Protein AF-A0A922T593-F1 (afdb_monom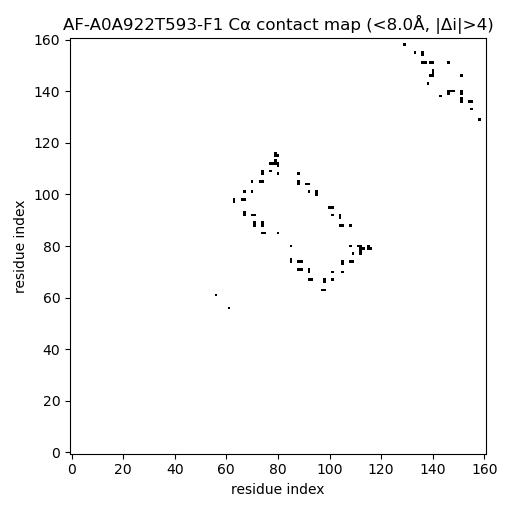er)

Secondary structure (DSSP, 8-state):
------------------------------------------GGGGGGSSS-TT----HHHHHHHHHHHHHHHHHHT-SSS-HHHHHHHHHHHHT-SSGGGHHHHHHHHHHHHHHHHHHHHHHHHHHHHHHHHHHHHHHHHHH-TT--HHHHHHHHHHT--

Sequence (161 aa):
MKKLVLASAAALVLAGAVAGTGTVRANSSRYNYTGWNQGGYSWKYLRLRNKNPYSRRTLTEDYSDQRKNEAKDSIKELSKLSDKEKKNFADRIDALTDTYAISSILSEAKNKNNDYLEFDNLLQASKLKSQAKVQEIKDRVYLDEGYSARQGINDLKSLEN

Foldseek 3Di:
DDDDDDDDDDDDDDDDDDPDDDDDDDDDDDDDDDDDDDDDDDPPPVVPPDDDPPPPPPPVNVVLVVLLVVLLVLLVPLDQDDPVRSVVLSVVSVPDPDNPCSVVSSVVSVVVSVVRVVVVVVVVVVVVVLVVVLVVLVCCCVPPPPRHPVNSVVVNVVSVD

Radius of gyration: 40.54 Å; Cα contacts (8 Å, |Δi|>4): 56; chains: 1; bounding box: 101×56×94 Å

Structure (mmCIF, N/CA/C/O backbone):
data_AF-A0A922T593-F1
#
_entry.id   AF-A0A922T593-F1
#
loop_
_atom_site.group_PDB
_atom_site.id
_atom_site.type_symbol
_atom_site.label_atom_id
_atom_site.label_alt_id
_atom_site.label_comp_id
_atom_site.label_asym_id
_atom_site.label_entity_id
_atom_site.label_seq_id
_atom_site.pdbx_PDB_ins_code
_atom_site.Cartn_x
_atom_site.Cartn_y
_atom_site.Cartn_z
_atom_site.occupancy
_atom_site.B_iso_or_equiv
_atom_site.auth_seq_id
_atom_site.auth_comp_id
_atom_site.auth_asym_id
_atom_site.auth_atom_id
_atom_site.pdbx_PDB_model_num
ATOM 1 N N . MET A 1 1 ? 53.502 44.042 -43.718 1.00 51.34 1 MET A N 1
ATOM 2 C CA . MET A 1 1 ? 54.915 43.947 -44.155 1.00 51.34 1 MET A CA 1
ATOM 3 C C . MET A 1 1 ? 55.814 43.805 -42.936 1.00 51.34 1 MET A C 1
ATOM 5 O O . MET A 1 1 ? 55.656 44.625 -42.038 1.00 51.34 1 MET A O 1
ATOM 9 N N . LYS A 1 2 ? 56.686 42.778 -42.933 1.00 49.47 2 LYS A N 1
ATOM 10 C CA . LYS A 1 2 ? 57.719 42.343 -41.948 1.00 49.47 2 LYS A CA 1
ATOM 11 C C . LYS A 1 2 ? 57.547 40.821 -41.754 1.00 49.47 2 LYS A C 1
ATOM 13 O O . LYS A 1 2 ? 56.441 40.428 -41.426 1.00 49.47 2 LYS A O 1
ATOM 18 N N . LYS A 1 3 ? 58.504 39.904 -41.923 1.00 46.50 3 LYS A N 1
ATOM 19 C CA . LYS A 1 3 ? 59.947 39.854 -42.252 1.00 46.50 3 LYS A CA 1
ATOM 20 C C . LYS A 1 3 ? 60.198 38.396 -42.739 1.00 46.50 3 LYS A C 1
ATOM 22 O O . LYS A 1 3 ? 59.487 37.511 -42.281 1.00 46.50 3 LYS A O 1
ATOM 27 N N . LEU A 1 4 ? 60.956 38.164 -43.823 1.00 50.28 4 LEU A N 1
ATOM 28 C CA . LEU A 1 4 ? 62.334 37.606 -43.834 1.00 50.28 4 LEU A CA 1
ATOM 29 C C . LEU A 1 4 ? 62.474 36.349 -42.941 1.00 50.28 4 LEU A C 1
ATOM 31 O O . LEU A 1 4 ? 62.147 36.421 -41.765 1.00 50.28 4 LEU A O 1
ATOM 35 N N . VAL A 1 5 ? 62.934 35.180 -43.400 1.00 51.97 5 VAL A N 1
ATOM 36 C CA . VAL A 1 5 ? 64.334 34.812 -43.729 1.00 51.97 5 VAL A CA 1
ATOM 37 C C . VAL A 1 5 ? 64.274 33.319 -44.149 1.00 51.97 5 VAL A C 1
ATOM 39 O O . VAL A 1 5 ? 63.704 32.521 -43.415 1.00 51.97 5 VAL A O 1
ATOM 42 N N . LEU A 1 6 ? 64.545 32.915 -45.394 1.00 47.62 6 LEU A N 1
ATOM 43 C CA . LEU A 1 6 ? 65.822 32.432 -45.957 1.00 47.62 6 LEU A CA 1
ATOM 44 C C . LEU A 1 6 ? 66.674 31.498 -45.062 1.00 47.62 6 LEU A C 1
ATOM 46 O O . LEU A 1 6 ? 67.498 31.977 -44.295 1.00 47.62 6 LEU A O 1
ATOM 50 N N . ALA A 1 7 ? 66.599 30.180 -45.265 1.00 46.53 7 ALA A N 1
ATOM 51 C CA . ALA A 1 7 ? 67.742 29.289 -45.034 1.00 46.53 7 ALA A CA 1
ATOM 52 C C . ALA A 1 7 ? 67.636 28.040 -45.921 1.00 46.53 7 ALA A C 1
ATOM 54 O O . ALA A 1 7 ? 66.791 27.172 -45.726 1.00 46.53 7 ALA A O 1
ATOM 55 N N . SER A 1 8 ? 68.495 28.022 -46.936 1.00 42.50 8 SER A N 1
ATOM 56 C CA . SER A 1 8 ? 68.881 26.851 -47.717 1.00 42.50 8 SER A CA 1
ATOM 57 C C . SER A 1 8 ? 69.803 25.937 -46.888 1.00 42.50 8 SER A C 1
ATOM 59 O O . SER A 1 8 ? 70.339 26.383 -45.875 1.00 42.50 8 SER A O 1
ATOM 61 N N . ALA A 1 9 ? 70.046 24.727 -47.410 1.00 38.53 9 ALA A N 1
ATOM 62 C CA . ALA A 1 9 ? 70.917 23.633 -46.943 1.00 38.53 9 ALA A CA 1
ATOM 63 C C . ALA A 1 9 ? 70.163 22.514 -46.191 1.00 38.53 9 ALA A C 1
ATOM 65 O O . ALA A 1 9 ? 69.391 22.781 -45.285 1.00 38.53 9 ALA A O 1
ATOM 66 N N . ALA A 1 10 ? 70.316 21.225 -46.492 1.00 37.97 10 ALA A N 1
ATOM 67 C CA . ALA A 1 10 ? 71.308 20.536 -47.304 1.00 37.97 10 ALA A CA 1
ATOM 68 C C . ALA A 1 10 ? 70.705 19.251 -47.892 1.00 37.97 10 ALA A C 1
ATOM 70 O O . ALA A 1 10 ? 69.852 18.604 -47.285 1.00 37.97 10 ALA A O 1
ATOM 71 N N . ALA A 1 11 ? 71.190 18.879 -49.074 1.00 47.28 11 ALA A N 1
ATOM 72 C CA . ALA A 1 11 ? 71.005 17.554 -49.632 1.00 47.28 11 ALA A CA 1
ATOM 73 C C . ALA A 1 11 ? 71.711 16.507 -48.758 1.00 47.28 11 ALA A C 1
ATOM 75 O O . ALA A 1 11 ? 72.863 16.697 -48.371 1.00 47.28 11 ALA A O 1
ATOM 76 N N . LEU A 1 12 ? 71.056 15.370 -48.536 1.00 40.81 12 LEU A N 1
ATOM 77 C CA . LEU A 1 12 ? 71.747 14.110 -48.294 1.00 40.81 12 LEU A CA 1
ATOM 78 C C . LEU A 1 12 ? 70.951 12.987 -48.955 1.00 40.81 12 LEU A C 1
ATOM 80 O O . LEU A 1 12 ? 69.961 12.475 -48.441 1.00 40.81 12 LEU A O 1
ATOM 84 N N . VAL A 1 13 ? 71.394 12.671 -50.168 1.00 47.25 13 VAL A N 1
ATOM 85 C CA . VAL A 1 13 ? 71.121 11.413 -50.851 1.00 47.25 13 VAL A CA 1
ATOM 86 C C . VAL A 1 13 ? 71.830 10.315 -50.071 1.00 47.25 13 VAL A C 1
ATOM 88 O O . VAL A 1 13 ? 73.046 10.375 -49.911 1.00 47.25 13 VAL A O 1
ATOM 91 N N . LEU A 1 14 ? 71.105 9.275 -49.670 1.00 37.75 14 LEU A N 1
ATOM 92 C CA . LEU A 1 14 ? 71.691 7.943 -49.591 1.00 37.75 14 LEU A CA 1
ATOM 93 C C . LEU A 1 14 ? 70.679 6.914 -50.082 1.00 37.75 14 LEU A C 1
ATOM 95 O O . LEU A 1 14 ? 69.700 6.578 -49.420 1.00 37.75 14 LEU A O 1
ATOM 99 N N . ALA A 1 15 ? 70.948 6.452 -51.301 1.00 44.66 15 ALA A N 1
ATOM 100 C CA . ALA A 1 15 ? 70.443 5.204 -51.825 1.00 44.66 15 ALA A CA 1
ATOM 101 C C . ALA A 1 15 ? 70.851 4.055 -50.894 1.00 44.66 15 ALA A C 1
ATOM 103 O O . ALA A 1 15 ? 71.975 3.998 -50.400 1.00 44.66 15 ALA A O 1
ATOM 104 N N . GLY A 1 16 ? 69.928 3.126 -50.697 1.00 33.84 16 GLY A N 1
ATOM 105 C CA . GLY A 1 16 ? 70.143 1.920 -49.919 1.00 33.84 16 GLY A CA 1
ATOM 106 C C . GLY A 1 16 ? 68.922 1.030 -50.034 1.00 33.84 16 GLY A C 1
ATOM 107 O O . GLY A 1 16 ? 68.163 0.879 -49.083 1.00 33.84 16 GLY A O 1
ATOM 108 N N . ALA A 1 17 ? 68.698 0.484 -51.229 1.00 39.75 17 ALA A N 1
ATOM 109 C CA . ALA A 1 17 ? 67.800 -0.645 -51.390 1.00 39.75 17 ALA A CA 1
ATOM 110 C C . ALA A 1 17 ? 68.362 -1.818 -50.575 1.00 39.75 17 ALA A C 1
ATOM 112 O O . ALA A 1 17 ? 69.391 -2.388 -50.928 1.00 39.75 17 ALA A O 1
ATOM 113 N N . VAL A 1 18 ? 67.683 -2.186 -49.491 1.00 40.62 18 VAL A N 1
ATOM 114 C CA . VAL A 1 18 ? 67.777 -3.532 -48.926 1.00 40.62 18 VAL A CA 1
ATOM 115 C C . VAL A 1 18 ? 66.523 -4.268 -49.366 1.00 40.62 18 VAL A C 1
ATOM 117 O O . VAL A 1 18 ? 65.435 -4.083 -48.825 1.00 40.62 18 VAL A O 1
ATOM 120 N N . ALA A 1 19 ? 66.685 -5.091 -50.401 1.00 45.38 19 ALA A N 1
ATOM 121 C CA . ALA A 1 19 ? 65.768 -6.179 -50.684 1.00 45.38 19 ALA A CA 1
ATOM 122 C C . ALA A 1 19 ? 65.939 -7.215 -49.566 1.00 45.38 19 ALA A C 1
ATOM 124 O O . ALA A 1 19 ? 66.877 -8.006 -49.568 1.00 45.38 19 ALA A O 1
ATOM 125 N N . GLY A 1 20 ? 65.056 -7.152 -48.573 1.00 35.59 20 GLY A N 1
ATOM 126 C CA . GLY A 1 20 ? 64.920 -8.157 -47.530 1.00 35.59 20 GLY A CA 1
ATOM 127 C C . GLY A 1 20 ? 63.581 -8.857 -47.698 1.00 35.59 20 GLY A C 1
ATOM 128 O O . GLY A 1 20 ? 62.548 -8.345 -47.276 1.00 35.59 20 GLY A O 1
ATOM 129 N N . THR A 1 21 ? 63.590 -10.020 -48.341 1.00 48.22 21 THR A N 1
ATOM 130 C CA . THR A 1 21 ? 62.469 -10.960 -48.330 1.00 48.22 21 THR A CA 1
ATOM 131 C C . THR A 1 21 ? 62.192 -11.382 -46.889 1.00 48.22 21 THR A C 1
ATOM 133 O O . THR A 1 21 ? 63.033 -12.016 -46.255 1.00 48.22 21 THR A O 1
ATOM 136 N N . GLY A 1 22 ? 61.019 -11.038 -46.367 1.00 33.25 22 GLY A N 1
ATOM 137 C CA . GLY A 1 22 ? 60.615 -11.439 -45.026 1.00 33.25 22 GLY A CA 1
ATOM 138 C C . GLY A 1 22 ? 59.174 -11.052 -44.742 1.00 33.25 22 GLY A C 1
ATOM 139 O O . GLY A 1 22 ? 58.885 -9.947 -44.299 1.00 33.25 22 GLY A O 1
ATOM 140 N N . THR A 1 23 ? 58.244 -11.965 -44.995 1.00 47.09 23 THR A N 1
ATOM 141 C CA . THR A 1 23 ? 56.872 -11.861 -44.496 1.00 47.09 23 THR A CA 1
ATOM 142 C C . THR A 1 23 ? 56.875 -11.984 -42.975 1.00 47.09 23 THR A C 1
ATOM 144 O O . THR A 1 23 ? 57.035 -13.095 -42.476 1.00 47.09 23 THR A O 1
ATOM 147 N N . VAL A 1 24 ? 56.647 -10.901 -42.222 1.00 41.97 24 VAL A N 1
ATOM 148 C CA . VAL A 1 24 ? 56.249 -11.005 -40.806 1.00 41.97 24 VAL A CA 1
ATOM 149 C C . VAL A 1 24 ? 55.280 -9.885 -40.407 1.00 41.97 24 VAL A C 1
ATOM 151 O O . VAL A 1 24 ? 55.656 -8.732 -40.241 1.00 41.97 24 VAL A O 1
ATOM 154 N N . ARG A 1 25 ? 54.015 -10.300 -40.246 1.00 37.78 25 ARG A N 1
ATOM 155 C CA . ARG A 1 25 ? 53.152 -10.139 -39.056 1.00 37.78 25 ARG A CA 1
ATOM 156 C C . ARG A 1 25 ? 53.168 -8.763 -38.365 1.00 37.78 25 ARG A C 1
ATOM 158 O O . ARG A 1 25 ? 54.145 -8.382 -37.731 1.00 37.78 25 ARG A O 1
ATOM 165 N N . ALA A 1 26 ? 52.022 -8.077 -38.410 1.00 34.19 26 ALA A N 1
ATOM 166 C CA . ALA A 1 26 ? 51.788 -6.808 -37.725 1.00 34.19 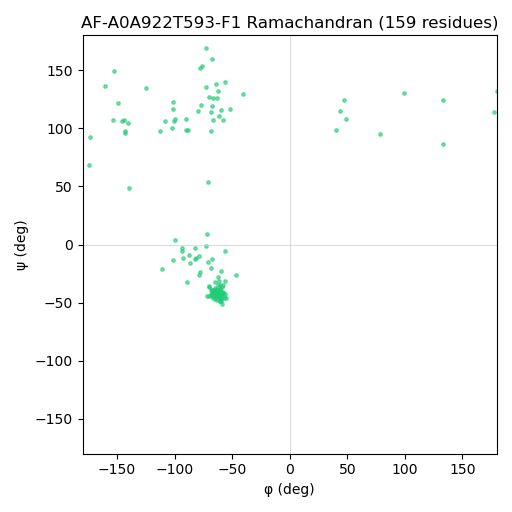26 ALA A CA 1
ATOM 167 C C . ALA A 1 26 ? 52.150 -6.888 -36.229 1.00 34.19 26 ALA A C 1
ATOM 169 O O . ALA A 1 26 ? 51.568 -7.658 -35.462 1.00 34.19 26 ALA A O 1
ATOM 170 N N . ASN A 1 27 ? 53.144 -6.083 -35.860 1.00 32.31 27 ASN A N 1
ATOM 171 C CA . ASN A 1 27 ? 53.702 -5.948 -34.527 1.00 32.31 27 ASN A CA 1
ATOM 172 C C . ASN A 1 27 ? 52.797 -5.051 -33.671 1.00 32.31 27 ASN A C 1
ATOM 174 O O . ASN A 1 27 ? 52.638 -3.858 -33.928 1.00 32.31 27 ASN A O 1
ATOM 178 N N . SER A 1 28 ? 52.220 -5.646 -32.635 1.00 46.06 28 SER A N 1
ATOM 179 C CA . SER A 1 28 ? 51.682 -4.948 -31.479 1.00 46.06 28 SER A CA 1
ATOM 180 C C . SER A 1 28 ? 52.818 -4.305 -30.689 1.00 46.06 28 SER A C 1
ATOM 182 O O . SER A 1 28 ? 53.622 -5.045 -30.124 1.00 46.06 28 SER A O 1
ATOM 184 N N . SER A 1 29 ? 52.839 -2.977 -30.532 1.00 34.12 29 SER A N 1
ATOM 185 C CA . SER A 1 29 ? 53.284 -2.366 -29.270 1.00 34.12 29 SER A CA 1
ATOM 186 C C . SER A 1 29 ? 53.260 -0.838 -29.237 1.00 34.12 29 SER A C 1
ATOM 188 O O . SER A 1 29 ? 53.904 -0.174 -30.038 1.00 34.12 29 SER A O 1
ATOM 190 N N . ARG A 1 30 ? 52.681 -0.362 -28.128 1.00 36.25 30 ARG A N 1
ATOM 191 C CA . ARG A 1 30 ? 53.195 0.711 -27.262 1.00 36.25 30 ARG A CA 1
ATOM 192 C C . ARG A 1 30 ? 53.001 2.150 -27.734 1.00 36.25 30 ARG A C 1
ATOM 194 O O . ARG A 1 30 ? 53.895 2.764 -28.297 1.00 36.25 30 ARG A O 1
ATOM 201 N N . TYR A 1 31 ? 51.914 2.741 -27.244 1.00 28.12 31 TYR A N 1
ATOM 202 C CA . TYR A 1 31 ? 52.032 4.059 -26.627 1.00 28.12 31 TYR A CA 1
ATOM 203 C C . TYR A 1 31 ? 52.034 3.897 -25.104 1.00 28.12 31 TYR A C 1
ATOM 205 O O . TYR A 1 31 ? 51.095 3.369 -24.509 1.00 28.12 31 TYR A O 1
ATOM 213 N N . ASN A 1 32 ? 53.162 4.288 -24.511 1.00 30.56 32 ASN A N 1
ATOM 214 C CA . ASN A 1 32 ? 53.413 4.345 -23.079 1.00 30.56 32 ASN A CA 1
ATOM 215 C C . ASN A 1 32 ? 52.470 5.356 -22.414 1.00 30.56 32 ASN A C 1
ATOM 217 O O . ASN A 1 32 ? 52.463 6.527 -22.785 1.00 30.56 32 ASN A O 1
ATOM 221 N N . TYR A 1 33 ? 51.742 4.919 -21.386 1.00 31.52 33 TYR A N 1
ATOM 222 C CA . TYR A 1 33 ? 51.129 5.815 -20.410 1.00 31.52 33 TYR A CA 1
ATOM 223 C C . TYR A 1 33 ? 52.137 6.076 -19.287 1.00 31.52 33 TYR A C 1
ATOM 225 O O . TYR A 1 33 ? 52.289 5.274 -18.369 1.00 31.52 33 TYR A O 1
ATOM 233 N N . THR A 1 34 ? 52.833 7.205 -19.365 1.00 35.22 34 THR A N 1
ATOM 234 C CA . THR A 1 34 ? 53.509 7.828 -18.221 1.00 35.22 34 THR A CA 1
ATOM 235 C C . THR A 1 34 ? 52.655 8.988 -17.730 1.00 35.22 34 THR A C 1
ATOM 237 O O . THR A 1 34 ? 52.382 9.905 -18.499 1.00 35.22 34 THR A O 1
ATOM 240 N N . GLY A 1 35 ? 52.269 8.961 -16.453 1.00 30.31 35 GLY A N 1
ATOM 241 C CA . GLY A 1 35 ? 51.680 10.113 -15.766 1.00 30.31 35 GLY A CA 1
ATOM 242 C C . GLY A 1 35 ? 50.432 9.768 -14.967 1.00 30.31 35 GLY A C 1
ATOM 243 O O . GLY A 1 35 ? 49.313 9.899 -15.447 1.00 30.31 35 GLY A O 1
ATOM 244 N N . TRP A 1 36 ? 50.642 9.338 -13.729 1.00 26.95 36 TRP A N 1
ATOM 245 C CA . TRP A 1 36 ? 49.616 9.251 -12.699 1.00 26.95 36 TRP A CA 1
ATOM 246 C C . TRP A 1 36 ? 49.050 10.643 -12.387 1.00 26.95 36 TRP A C 1
ATOM 248 O O . TRP A 1 36 ? 49.822 11.548 -12.084 1.00 26.95 36 TRP A O 1
ATOM 258 N N . ASN A 1 37 ? 47.725 10.793 -12.337 1.00 32.00 37 ASN A N 1
ATOM 259 C CA . ASN A 1 37 ? 47.110 11.610 -11.292 1.00 32.00 37 ASN A CA 1
ATOM 260 C C . ASN A 1 37 ? 45.720 11.067 -10.951 1.00 32.00 37 ASN A C 1
ATOM 262 O O . ASN A 1 37 ? 44.860 10.890 -11.813 1.00 32.00 37 ASN A O 1
ATOM 266 N N . GLN A 1 38 ? 45.569 10.721 -9.680 1.00 47.16 38 GLN A N 1
ATOM 267 C CA . GLN A 1 38 ? 44.414 10.072 -9.096 1.00 47.16 38 GLN A CA 1
ATOM 268 C C . GLN A 1 38 ? 43.300 11.103 -8.895 1.00 47.16 38 GLN A C 1
ATOM 270 O O . GLN A 1 38 ? 43.460 12.067 -8.155 1.00 47.16 38 GLN A O 1
ATOM 275 N N . GLY A 1 39 ? 42.153 10.874 -9.523 1.00 32.81 39 GLY A N 1
ATOM 276 C CA . GLY A 1 39 ? 40.912 11.597 -9.263 1.00 32.81 39 GLY A CA 1
ATOM 277 C C . GLY A 1 39 ? 39.776 10.599 -9.400 1.00 32.81 39 GLY A C 1
ATOM 278 O O . GLY A 1 39 ? 39.535 10.098 -10.493 1.00 32.81 39 GLY A O 1
ATOM 279 N N . GLY A 1 40 ? 39.179 10.205 -8.276 1.00 47.06 40 GLY A N 1
ATOM 280 C CA . GLY A 1 40 ? 38.337 9.018 -8.165 1.00 47.06 40 GLY A CA 1
ATOM 281 C C . GLY A 1 40 ? 37.140 9.007 -9.113 1.00 47.06 40 GLY A C 1
ATOM 282 O O . GLY A 1 40 ? 36.128 9.652 -8.861 1.00 47.06 40 GLY A O 1
ATOM 283 N N . TYR A 1 41 ? 37.212 8.170 -10.145 1.00 43.91 41 TYR A N 1
ATOM 284 C CA . TYR A 1 41 ? 36.035 7.724 -10.877 1.00 43.91 41 TYR A CA 1
ATOM 285 C C . TYR A 1 41 ? 35.666 6.331 -10.383 1.00 43.91 41 TYR A C 1
ATOM 287 O O . TYR A 1 41 ? 36.350 5.341 -10.633 1.00 43.91 41 TYR A O 1
ATOM 295 N N . SER A 1 42 ? 34.583 6.306 -9.609 1.00 44.47 42 SER A N 1
ATOM 296 C CA . SER A 1 42 ? 33.930 5.123 -9.063 1.00 44.47 42 SER A CA 1
ATOM 297 C C . SER A 1 42 ? 33.875 3.975 -10.078 1.00 44.47 42 SER A C 1
A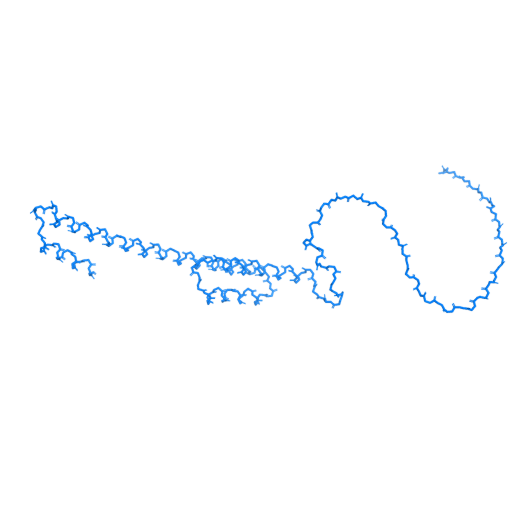TOM 299 O O . SER A 1 42 ? 33.381 4.127 -11.197 1.00 44.47 42 SER A O 1
ATOM 301 N N . TRP A 1 43 ? 34.313 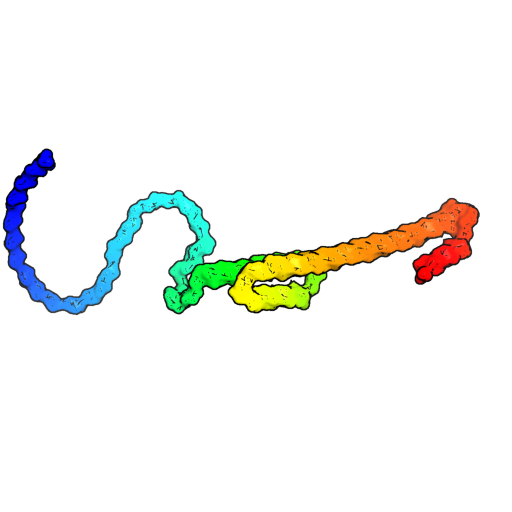2.791 -9.643 1.00 40.34 43 TRP A N 1
ATOM 302 C CA . TRP A 1 43 ? 34.318 1.527 -10.392 1.00 40.34 43 TRP A CA 1
ATOM 303 C C . TRP A 1 43 ? 32.933 1.103 -10.923 1.00 40.34 43 TRP A C 1
ATOM 305 O O . TRP A 1 43 ? 32.827 0.133 -11.677 1.00 40.34 43 TRP A O 1
ATOM 315 N N . LYS A 1 44 ? 31.863 1.831 -10.576 1.00 44.19 44 LYS A N 1
ATOM 316 C CA . LYS A 1 44 ? 30.496 1.606 -11.060 1.00 44.19 44 LYS A CA 1
ATOM 317 C C . LYS A 1 44 ? 30.365 1.786 -12.581 1.00 44.19 44 LYS A C 1
ATOM 319 O O . LYS A 1 44 ? 29.563 1.085 -13.188 1.00 44.19 44 LYS A O 1
ATOM 324 N N . TYR A 1 45 ? 31.201 2.621 -13.206 1.00 47.19 45 TYR A N 1
ATOM 325 C CA . TYR A 1 45 ? 31.165 2.874 -14.657 1.00 47.19 45 TYR A CA 1
ATOM 326 C C . TYR A 1 45 ? 32.101 1.975 -15.481 1.00 47.19 45 TYR A C 1
ATOM 328 O O . TYR A 1 45 ? 31.986 1.907 -16.703 1.00 47.19 45 TYR A O 1
ATOM 336 N N . LEU A 1 46 ? 33.017 1.241 -14.839 1.00 44.75 46 LEU A N 1
ATOM 337 C CA . LEU A 1 46 ? 34.023 0.447 -15.557 1.00 44.75 46 LEU A CA 1
ATOM 338 C C . LEU A 1 46 ? 33.502 -0.922 -16.029 1.00 44.75 46 LEU A C 1
ATOM 340 O O . LEU A 1 46 ? 34.117 -1.567 -16.878 1.00 44.75 46 LEU A O 1
ATOM 344 N N . ARG A 1 47 ? 32.330 -1.348 -15.541 1.00 51.06 47 ARG A N 1
ATOM 345 C CA . ARG A 1 47 ? 31.663 -2.589 -15.974 1.00 51.06 47 ARG A CA 1
ATOM 346 C C . ARG A 1 47 ? 31.052 -2.514 -17.382 1.00 51.06 47 ARG A C 1
ATOM 348 O O . ARG A 1 47 ? 30.531 -3.516 -17.859 1.00 51.06 47 ARG A O 1
ATOM 355 N N . LEU A 1 48 ? 31.159 -1.364 -18.051 1.00 48.56 48 LEU A N 1
ATOM 356 C CA . LEU A 1 48 ? 30.660 -1.132 -19.409 1.00 48.56 48 LEU A CA 1
ATOM 357 C C . LEU A 1 48 ? 31.713 -1.361 -20.508 1.00 48.56 48 LEU A C 1
ATOM 359 O O . LEU A 1 48 ? 31.379 -1.308 -21.685 1.00 48.56 48 LEU A O 1
ATOM 363 N N . ARG A 1 49 ? 32.985 -1.631 -20.173 1.00 46.19 49 ARG A N 1
ATOM 364 C CA . ARG A 1 49 ? 34.057 -1.624 -21.189 1.00 46.19 49 ARG A CA 1
ATOM 365 C C . ARG A 1 49 ? 34.382 -2.977 -21.833 1.00 46.19 49 ARG A C 1
ATOM 367 O O . ARG A 1 49 ? 35.230 -3.013 -22.715 1.00 46.19 49 ARG A O 1
ATOM 374 N N . ASN A 1 50 ? 33.758 -4.089 -21.437 1.00 47.50 50 ASN A N 1
ATOM 375 C CA . ASN A 1 50 ? 34.184 -5.392 -21.971 1.00 47.50 50 ASN A CA 1
ATOM 376 C C . ASN A 1 50 ? 33.063 -6.378 -22.315 1.00 47.50 50 ASN A C 1
ATOM 378 O O . ASN A 1 50 ? 33.136 -7.542 -21.926 1.00 47.50 50 ASN A O 1
ATOM 382 N N . LYS A 1 51 ? 32.038 -5.935 -23.057 1.00 47.66 51 LYS A N 1
ATOM 383 C CA . LYS A 1 51 ? 31.149 -6.841 -23.806 1.00 47.66 51 LYS A CA 1
ATOM 384 C C . LYS A 1 51 ? 30.741 -6.223 -25.153 1.00 47.66 51 LYS A C 1
ATOM 386 O O . LYS A 1 51 ? 29.823 -5.426 -25.212 1.00 47.66 51 LYS A O 1
ATOM 391 N N . ASN A 1 52 ? 31.456 -6.633 -26.202 1.00 48.28 52 ASN A N 1
ATOM 392 C CA . ASN A 1 52 ? 31.082 -6.671 -27.625 1.00 48.28 52 ASN A CA 1
ATOM 393 C C . ASN A 1 52 ? 30.454 -5.399 -28.277 1.00 48.28 52 ASN A C 1
ATOM 395 O O . ASN A 1 52 ? 29.267 -5.137 -28.086 1.00 48.28 52 ASN A O 1
ATOM 399 N N . PRO A 1 53 ? 31.178 -4.665 -29.150 1.00 49.75 53 PRO A N 1
ATOM 400 C CA . PRO A 1 53 ? 30.706 -3.423 -29.789 1.00 49.75 53 PRO A CA 1
ATOM 401 C C . PRO A 1 53 ? 29.616 -3.593 -30.874 1.00 49.75 53 PRO A C 1
ATOM 403 O O . PRO A 1 53 ? 29.283 -2.624 -31.548 1.00 49.75 53 PRO A O 1
ATOM 406 N N . TYR A 1 54 ? 29.039 -4.789 -31.046 1.00 43.38 54 TYR A N 1
ATOM 407 C CA . TYR A 1 54 ? 27.950 -5.050 -32.002 1.00 43.38 54 TYR A CA 1
ATOM 408 C C . TYR A 1 54 ? 26.538 -5.090 -31.381 1.00 43.38 54 TYR A C 1
ATOM 410 O O . TYR A 1 54 ? 25.569 -5.325 -32.100 1.00 43.38 54 TYR A O 1
ATOM 418 N N . SER A 1 55 ? 26.374 -4.824 -30.080 1.00 47.19 55 SER A N 1
ATOM 419 C CA . SER A 1 55 ? 25.039 -4.680 -29.472 1.00 47.19 55 SER A CA 1
ATOM 420 C C . SER A 1 55 ? 24.568 -3.227 -29.526 1.00 47.19 55 SER A C 1
ATOM 422 O O . SER A 1 55 ? 24.934 -2.404 -28.694 1.00 47.19 55 SER A O 1
ATOM 424 N N . ARG A 1 56 ? 23.732 -2.922 -30.518 1.00 48.81 56 ARG A N 1
ATOM 425 C CA . ARG A 1 56 ? 23.090 -1.626 -30.778 1.00 48.81 56 ARG A CA 1
ATOM 426 C C . ARG A 1 56 ? 21.991 -1.288 -29.748 1.00 48.81 56 ARG A C 1
ATOM 428 O O . ARG A 1 56 ? 20.872 -1.016 -30.154 1.00 48.81 56 ARG A O 1
ATOM 435 N N . ARG A 1 57 ? 22.282 -1.314 -28.442 1.00 49.31 57 ARG A N 1
ATOM 436 C CA . ARG A 1 57 ? 21.471 -0.585 -27.450 1.00 49.31 57 ARG A CA 1
ATOM 437 C C . ARG A 1 57 ? 22.069 0.804 -27.321 1.00 49.31 57 ARG A C 1
ATOM 439 O O . ARG A 1 57 ? 23.207 0.955 -26.882 1.00 49.31 57 ARG A O 1
ATOM 446 N N . THR A 1 58 ? 21.378 1.811 -27.834 1.00 54.44 58 THR A N 1
ATOM 447 C CA . THR A 1 58 ? 21.837 3.199 -27.731 1.00 54.44 58 THR A CA 1
ATOM 448 C C . THR A 1 58 ? 21.568 3.712 -26.316 1.00 54.44 58 THR A C 1
ATOM 450 O O . THR A 1 58 ? 20.639 3.247 -25.666 1.00 54.44 58 THR A O 1
ATOM 453 N N . LEU A 1 59 ? 22.339 4.697 -25.839 1.00 59.97 59 LEU A N 1
ATOM 454 C CA . LEU A 1 59 ? 22.211 5.311 -24.498 1.00 59.97 59 LEU A CA 1
ATOM 455 C C . LEU A 1 59 ? 20.762 5.678 -24.100 1.00 59.97 59 LEU A C 1
ATOM 457 O O . LEU A 1 59 ? 20.427 5.734 -22.921 1.00 59.97 59 LEU A O 1
ATOM 461 N N . THR A 1 60 ? 19.903 5.922 -25.088 1.00 59.41 60 THR A N 1
ATOM 462 C CA . THR A 1 60 ? 18.468 6.192 -24.949 1.00 59.41 60 THR A CA 1
ATOM 463 C C . THR A 1 60 ? 17.655 5.001 -24.429 1.00 59.41 60 THR A C 1
ATOM 465 O O . THR A 1 60 ? 16.751 5.196 -23.621 1.00 59.41 60 THR A O 1
ATOM 468 N N . GLU A 1 61 ? 17.964 3.778 -24.870 1.00 65.62 61 GLU A N 1
ATOM 469 C CA . GLU A 1 61 ? 17.302 2.554 -24.396 1.00 65.62 61 GLU A CA 1
ATOM 470 C C . GLU A 1 61 ? 17.735 2.236 -22.964 1.00 65.62 61 GLU A C 1
ATOM 472 O O . GLU A 1 61 ? 16.884 2.011 -22.109 1.00 65.62 61 GLU A O 1
ATOM 477 N N . ASP A 1 62 ? 19.036 2.352 -22.673 1.00 72.56 62 ASP A N 1
ATOM 478 C CA . ASP A 1 62 ? 19.573 2.153 -21.321 1.00 72.56 62 ASP A CA 1
ATOM 479 C C . ASP A 1 62 ? 18.957 3.141 -20.312 1.00 72.56 62 ASP A C 1
ATOM 481 O O . ASP A 1 62 ? 18.595 2.757 -19.199 1.00 72.56 62 ASP A O 1
ATOM 485 N N . TYR A 1 63 ? 18.778 4.409 -20.705 1.00 73.81 63 TYR A N 1
ATOM 486 C CA . TYR A 1 63 ? 18.100 5.408 -19.873 1.00 73.81 63 TYR A CA 1
ATOM 487 C C . TYR A 1 63 ? 16.615 5.074 -19.655 1.00 73.81 63 TYR A C 1
ATOM 489 O O . TYR A 1 63 ? 16.100 5.223 -18.545 1.00 73.81 63 TYR A O 1
ATOM 497 N N . SER A 1 64 ? 15.921 4.594 -20.692 1.00 79.94 64 SER A N 1
ATOM 498 C CA . SER A 1 64 ? 14.513 4.189 -20.603 1.00 79.94 64 SER A CA 1
ATOM 499 C C . SER A 1 64 ? 14.320 3.006 -19.649 1.00 79.94 64 SER A C 1
ATOM 501 O O . SER A 1 64 ? 13.486 3.060 -18.740 1.00 79.94 64 SER A O 1
ATOM 503 N N . ASP A 1 65 ? 15.154 1.975 -19.790 1.00 83.88 65 ASP A N 1
ATOM 504 C CA . ASP A 1 65 ? 15.133 0.783 -18.944 1.00 83.88 65 ASP A CA 1
ATOM 505 C C . ASP A 1 65 ? 15.480 1.113 -17.491 1.00 83.88 65 ASP A C 1
ATOM 507 O O . ASP A 1 65 ? 14.846 0.599 -16.565 1.00 83.88 65 ASP A O 1
ATOM 511 N N . GLN A 1 66 ? 16.442 2.014 -17.269 1.00 86.25 66 GLN A N 1
ATOM 512 C CA . GLN A 1 66 ? 16.771 2.488 -15.929 1.00 86.25 66 GLN A CA 1
ATOM 513 C C . GLN A 1 66 ? 15.552 3.133 -15.256 1.00 86.25 66 GLN A C 1
ATOM 515 O O . GLN A 1 66 ? 15.184 2.730 -14.152 1.00 86.25 66 GLN A O 1
ATOM 520 N N . ARG A 1 67 ? 14.878 4.076 -15.929 1.00 87.75 67 ARG A N 1
ATOM 521 C CA . ARG A 1 67 ? 13.694 4.752 -15.370 1.00 87.75 67 ARG A CA 1
ATOM 522 C C . ARG A 1 67 ? 12.554 3.782 -15.059 1.00 87.75 67 ARG A C 1
ATOM 524 O O . ARG A 1 67 ? 11.874 3.935 -14.044 1.00 87.75 67 ARG A O 1
ATOM 531 N N . LYS A 1 68 ? 12.340 2.777 -15.913 1.00 89.31 68 LYS A N 1
ATOM 532 C CA . LYS A 1 68 ? 11.345 1.722 -15.670 1.00 89.31 68 LYS A CA 1
ATOM 533 C C . LYS A 1 68 ? 11.695 0.889 -14.441 1.00 89.31 68 LYS A C 1
ATOM 535 O O . LYS A 1 68 ? 10.820 0.610 -13.624 1.00 89.31 68 LYS A O 1
ATOM 540 N N . ASN A 1 69 ? 12.959 0.504 -14.290 1.00 91.25 69 ASN A N 1
ATOM 541 C CA . ASN A 1 69 ? 13.406 -0.288 -13.147 1.00 91.25 69 ASN A CA 1
ATOM 542 C C . ASN A 1 69 ? 13.273 0.486 -11.828 1.00 91.25 69 ASN A C 1
ATOM 544 O O . ASN A 1 69 ? 12.708 -0.053 -10.881 1.00 91.25 69 ASN A O 1
ATOM 548 N N . GLU A 1 70 ? 13.664 1.761 -11.797 1.00 90.94 70 GLU A N 1
ATOM 549 C CA . GLU A 1 70 ? 13.497 2.633 -10.622 1.00 90.94 70 GLU A CA 1
ATOM 550 C C . GLU A 1 70 ? 12.023 2.764 -10.195 1.00 90.94 70 GLU A C 1
ATOM 552 O O . GLU A 1 70 ? 11.689 2.688 -9.008 1.00 90.94 70 GLU A O 1
ATOM 557 N N . ALA A 1 71 ? 11.112 2.910 -11.160 1.00 92.06 71 ALA A N 1
ATOM 558 C CA . ALA A 1 71 ? 9.682 2.983 -10.877 1.00 92.06 71 ALA A CA 1
ATOM 559 C C . ALA A 1 71 ? 9.117 1.654 -10.351 1.00 92.06 71 ALA A C 1
ATOM 561 O O . ALA A 1 71 ? 8.315 1.650 -9.415 1.00 92.06 71 ALA A O 1
ATOM 562 N N . LYS A 1 72 ? 9.558 0.519 -10.907 1.00 93.75 72 LYS A N 1
ATOM 563 C CA . LYS A 1 72 ? 9.175 -0.812 -10.413 1.00 93.75 72 LYS A CA 1
ATOM 564 C C . LYS A 1 72 ? 9.684 -1.059 -8.997 1.00 93.75 72 LYS A C 1
ATOM 566 O O . LYS A 1 72 ? 8.951 -1.629 -8.193 1.00 93.75 72 LYS A O 1
ATOM 571 N N . ASP A 1 73 ? 10.895 -0.621 -8.676 1.00 94.94 73 ASP A N 1
ATOM 572 C CA . ASP A 1 73 ? 11.432 -0.739 -7.320 1.00 94.94 73 ASP A CA 1
ATOM 573 C C . ASP A 1 73 ? 10.629 0.116 -6.332 1.00 94.94 73 ASP A C 1
ATOM 575 O O . ASP A 1 73 ? 10.204 -0.394 -5.298 1.00 94.94 73 ASP A O 1
ATOM 579 N N . SER A 1 74 ? 10.254 1.338 -6.723 1.00 94.50 74 SER A N 1
ATOM 580 C CA . SER A 1 74 ? 9.347 2.179 -5.927 1.00 94.50 74 SER A CA 1
ATOM 581 C C . SER A 1 74 ? 7.984 1.514 -5.669 1.00 94.50 74 SER A C 1
ATOM 583 O O . SER A 1 74 ? 7.412 1.672 -4.596 1.00 94.50 74 SER A O 1
ATOM 585 N N . ILE A 1 75 ? 7.442 0.755 -6.632 1.00 94.38 75 ILE A N 1
ATOM 586 C CA . ILE A 1 75 ? 6.185 0.003 -6.455 1.00 94.38 75 ILE A CA 1
ATOM 587 C C . ILE A 1 75 ? 6.358 -1.176 -5.490 1.00 94.38 75 ILE A C 1
ATOM 589 O O . ILE A 1 75 ? 5.446 -1.474 -4.717 1.00 94.38 75 ILE A O 1
ATOM 593 N N . LYS A 1 76 ? 7.511 -1.856 -5.507 1.00 94.31 76 LYS A N 1
ATOM 594 C CA . LYS A 1 76 ? 7.780 -2.980 -4.592 1.00 94.31 76 LYS A CA 1
ATOM 595 C C . LYS A 1 76 ? 7.771 -2.539 -3.131 1.00 94.31 76 LYS A C 1
ATOM 597 O O . LYS A 1 76 ? 7.303 -3.305 -2.286 1.00 94.31 76 LYS A O 1
ATOM 602 N N . GLU A 1 77 ? 8.232 -1.321 -2.862 1.00 96.31 77 GLU A N 1
ATOM 603 C CA . GLU A 1 77 ? 8.282 -0.713 -1.527 1.00 96.31 77 GLU A CA 1
ATOM 604 C C . GLU A 1 77 ? 6.899 -0.336 -0.966 1.00 96.31 77 GLU A C 1
ATOM 606 O O . GLU A 1 77 ? 6.761 -0.131 0.240 1.00 96.31 77 GLU A O 1
ATOM 611 N N . LEU A 1 78 ? 5.848 -0.291 -1.796 1.00 95.81 78 LEU A N 1
ATOM 612 C CA . LEU A 1 78 ? 4.485 0.001 -1.340 1.00 95.81 78 LEU A CA 1
ATOM 613 C C . LEU A 1 78 ? 3.949 -1.153 -0.482 1.00 95.81 78 LEU A C 1
ATOM 615 O O . LEU A 1 7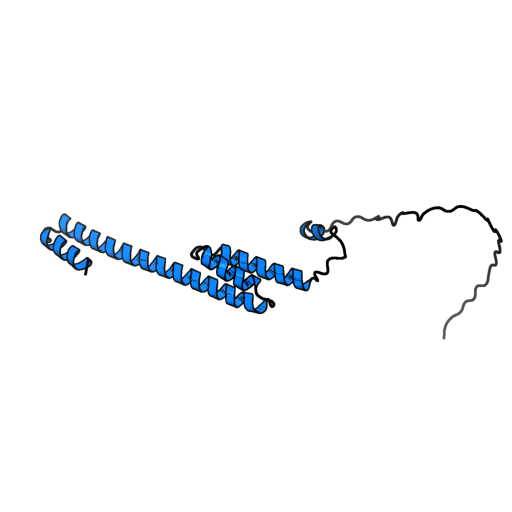8 ? 3.772 -2.276 -0.955 1.00 95.81 78 LEU A O 1
ATOM 619 N N . SER A 1 79 ? 3.712 -0.896 0.803 1.00 95.94 79 SER A N 1
ATOM 620 C CA . SER A 1 79 ? 3.488 -1.940 1.811 1.00 95.94 79 SER A CA 1
ATOM 621 C C . SER A 1 79 ? 2.094 -2.562 1.790 1.00 95.94 79 SER A C 1
ATOM 623 O O . SER A 1 79 ? 1.934 -3.688 2.259 1.00 95.94 79 SER A O 1
ATOM 625 N N . LYS A 1 80 ? 1.089 -1.853 1.264 1.00 96.81 80 LYS A N 1
ATOM 626 C CA . LYS A 1 80 ? -0.312 -2.302 1.272 1.00 96.81 80 LYS A CA 1
ATOM 627 C C . LYS A 1 80 ? -0.795 -2.873 -0.049 1.00 96.81 80 LYS A C 1
ATOM 629 O O . LYS A 1 80 ? -1.840 -3.511 -0.077 1.00 96.81 80 LYS A O 1
ATOM 634 N N . LEU A 1 81 ? -0.050 -2.680 -1.134 1.00 96.56 81 LEU A N 1
ATOM 635 C CA . LEU A 1 81 ? -0.386 -3.325 -2.398 1.00 96.56 81 LEU A CA 1
ATOM 636 C C . LEU A 1 81 ? -0.072 -4.820 -2.333 1.00 96.56 81 LEU A C 1
ATOM 638 O O . LEU A 1 81 ? 1.016 -5.218 -1.910 1.00 96.56 81 LEU A O 1
ATOM 642 N N . SER A 1 82 ? -0.998 -5.638 -2.823 1.00 97.00 82 SER A N 1
ATOM 643 C CA . SER A 1 82 ? -0.760 -7.069 -3.004 1.00 97.00 82 SER A CA 1
ATOM 644 C C . SER A 1 82 ? 0.276 -7.335 -4.100 1.00 97.00 82 SER A C 1
ATOM 646 O O . SER A 1 82 ? 0.469 -6.524 -5.010 1.00 97.00 82 SER A O 1
ATOM 648 N N . ASP A 1 83 ? 0.890 -8.520 -4.087 1.00 96.25 83 ASP A N 1
ATOM 649 C CA . ASP A 1 83 ? 1.853 -8.919 -5.124 1.00 96.25 83 ASP A CA 1
ATOM 650 C C . ASP A 1 83 ? 1.242 -8.894 -6.531 1.00 96.25 83 ASP A C 1
ATOM 652 O O . ASP A 1 83 ? 1.897 -8.504 -7.498 1.00 96.25 83 ASP A O 1
ATOM 656 N N . LYS A 1 84 ? -0.046 -9.246 -6.651 1.00 96.69 84 LYS A N 1
ATOM 657 C CA . LYS A 1 84 ? -0.786 -9.191 -7.918 1.00 96.69 84 LYS A CA 1
ATOM 658 C C . LYS A 1 84 ? -0.923 -7.758 -8.432 1.00 96.69 84 LYS A C 1
ATOM 660 O O . LYS A 1 84 ? -0.768 -7.521 -9.628 1.00 96.69 84 LYS A O 1
ATOM 665 N N . GLU A 1 85 ? -1.211 -6.807 -7.550 1.00 97.19 85 GLU A N 1
ATOM 666 C CA . GLU A 1 85 ? -1.330 -5.392 -7.914 1.00 97.19 85 GLU A CA 1
ATOM 667 C C . GLU A 1 85 ? 0.029 -4.793 -8.260 1.00 97.19 85 GLU A C 1
ATOM 669 O O . GLU A 1 85 ? 0.160 -4.145 -9.295 1.00 97.19 85 GLU A O 1
ATOM 674 N N . LYS A 1 86 ? 1.059 -5.080 -7.456 1.00 96.19 86 LYS A N 1
ATOM 675 C CA . LYS A 1 86 ? 2.442 -4.686 -7.753 1.00 96.19 86 LYS A CA 1
ATOM 676 C C . LYS A 1 86 ? 2.877 -5.194 -9.122 1.00 96.19 86 LYS A C 1
ATOM 678 O O . LYS A 1 86 ? 3.404 -4.423 -9.921 1.00 96.19 86 LYS A O 1
ATOM 683 N N . LYS A 1 87 ? 2.599 -6.468 -9.418 1.00 95.94 87 LYS A N 1
ATOM 684 C CA . LYS A 1 87 ? 2.867 -7.063 -10.729 1.00 95.94 87 LYS A CA 1
ATOM 685 C C . LYS A 1 87 ? 2.093 -6.350 -11.837 1.00 95.94 87 LYS A C 1
ATOM 687 O O . LYS A 1 87 ? 2.683 -6.035 -12.859 1.00 95.94 87 LYS A O 1
ATOM 692 N N . ASN A 1 88 ? 0.810 -6.047 -11.639 1.00 97.56 88 ASN A N 1
ATOM 693 C CA . ASN A 1 88 ? 0.018 -5.339 -12.645 1.00 97.56 88 ASN A CA 1
ATOM 694 C C . ASN A 1 88 ? 0.599 -3.954 -12.983 1.00 97.56 88 ASN A C 1
ATOM 696 O O . ASN A 1 88 ? 0.727 -3.617 -14.159 1.00 97.56 88 ASN A O 1
ATOM 700 N N . PHE A 1 89 ? 0.997 -3.170 -11.978 1.00 96.94 89 PHE A N 1
ATOM 701 C CA . PHE A 1 89 ? 1.643 -1.877 -12.214 1.00 96.94 89 PHE A CA 1
ATOM 702 C C . PHE A 1 89 ? 3.016 -2.026 -12.884 1.00 96.94 89 PHE A C 1
ATOM 704 O O . PHE A 1 89 ? 3.338 -1.256 -13.789 1.00 96.94 89 PHE A O 1
ATOM 711 N N . ALA A 1 90 ? 3.805 -3.030 -12.490 1.00 94.44 90 ALA A N 1
ATOM 712 C CA . ALA A 1 90 ? 5.089 -3.326 -13.122 1.00 94.44 90 ALA A CA 1
ATOM 713 C C . ALA A 1 90 ? 4.933 -3.720 -14.601 1.00 94.44 90 ALA A C 1
ATOM 715 O O . ALA A 1 90 ? 5.633 -3.168 -15.448 1.00 94.44 90 ALA A O 1
ATOM 716 N N . ASP A 1 91 ? 3.967 -4.587 -14.920 1.00 95.62 91 ASP A N 1
ATOM 717 C CA . ASP A 1 91 ? 3.657 -5.003 -16.292 1.00 95.62 91 ASP A CA 1
ATOM 718 C C . ASP A 1 91 ? 3.249 -3.789 -17.153 1.00 95.62 91 ASP A C 1
ATOM 720 O O . ASP A 1 91 ? 3.690 -3.650 -18.295 1.00 95.62 91 ASP A O 1
ATOM 724 N N . ARG A 1 92 ? 2.456 -2.858 -16.595 1.00 96.12 92 ARG A N 1
ATOM 725 C CA . ARG A 1 92 ? 2.077 -1.604 -17.274 1.00 96.12 92 ARG A CA 1
ATOM 726 C C . ARG A 1 92 ? 3.283 -0.706 -17.557 1.00 96.12 92 ARG A C 1
ATOM 728 O O . ARG A 1 92 ? 3.324 -0.094 -18.617 1.00 96.12 92 ARG A O 1
ATOM 735 N N . ILE A 1 93 ? 4.250 -0.624 -16.640 1.00 92.00 93 ILE A N 1
ATOM 736 C CA . ILE A 1 93 ? 5.492 0.147 -16.833 1.00 92.00 93 ILE A CA 1
ATOM 737 C C . ILE A 1 93 ? 6.372 -0.492 -17.909 1.00 92.00 93 ILE A C 1
ATOM 739 O O . ILE A 1 93 ? 6.920 0.217 -18.755 1.00 92.00 93 ILE A O 1
ATOM 743 N N . ASP A 1 94 ? 6.499 -1.818 -17.903 1.00 91.62 94 ASP A N 1
ATOM 744 C CA . ASP A 1 94 ? 7.315 -2.535 -18.883 1.00 91.62 94 ASP A CA 1
ATOM 745 C C . ASP A 1 94 ? 6.755 -2.384 -20.303 1.00 91.62 94 ASP A C 1
ATOM 747 O O . ASP A 1 94 ? 7.528 -2.162 -21.240 1.00 91.62 94 ASP A O 1
ATOM 751 N N . ALA A 1 95 ? 5.425 -2.371 -20.443 1.00 91.94 95 ALA A N 1
ATOM 752 C CA . ALA A 1 95 ? 4.720 -2.168 -21.708 1.00 91.94 95 ALA A CA 1
ATOM 753 C C . ALA A 1 95 ? 4.860 -0.753 -22.308 1.00 91.94 95 ALA A C 1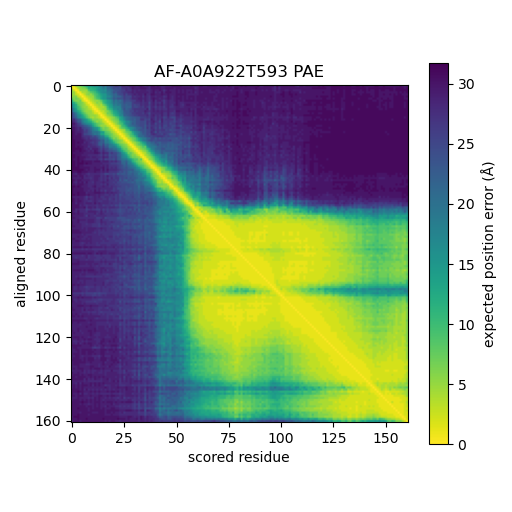
ATOM 755 O O . ALA A 1 95 ? 4.504 -0.550 -23.470 1.00 91.94 95 ALA A O 1
ATOM 756 N N . LEU A 1 96 ? 5.365 0.235 -21.560 1.00 88.38 96 LEU A N 1
ATOM 757 C CA . LEU A 1 96 ? 5.524 1.595 -22.076 1.00 88.38 96 LEU A CA 1
ATOM 758 C C . LEU A 1 96 ? 6.635 1.675 -23.125 1.00 88.38 96 LEU A C 1
ATOM 760 O O . LEU A 1 96 ? 7.785 1.334 -22.860 1.00 88.38 96 LEU A O 1
ATOM 764 N N . THR A 1 97 ? 6.332 2.219 -24.298 1.00 83.88 97 THR A N 1
ATOM 765 C CA . THR A 1 97 ? 7.358 2.607 -25.279 1.00 83.88 97 THR A CA 1
ATOM 766 C C . THR A 1 97 ? 8.014 3.939 -24.919 1.00 83.88 97 THR A C 1
ATOM 768 O O . THR A 1 97 ? 9.169 4.167 -25.267 1.00 83.88 97 THR A O 1
ATOM 771 N N . ASP A 1 98 ? 7.292 4.796 -24.192 1.00 79.88 98 ASP A N 1
ATOM 772 C CA . ASP A 1 98 ? 7.722 6.128 -23.782 1.00 79.88 98 ASP A CA 1
ATOM 773 C C . ASP A 1 98 ? 7.624 6.307 -22.258 1.00 79.88 98 ASP A C 1
ATOM 775 O O . ASP A 1 98 ? 6.634 5.957 -21.611 1.00 79.88 98 ASP A O 1
ATOM 779 N N . THR A 1 99 ? 8.669 6.876 -21.669 1.00 80.75 99 THR A N 1
ATOM 780 C CA . THR A 1 99 ? 8.848 6.977 -20.220 1.00 80.75 99 THR A CA 1
ATOM 781 C C . THR A 1 99 ? 8.111 8.152 -19.572 1.00 80.75 99 THR A C 1
ATOM 783 O O . THR A 1 99 ? 8.136 8.275 -18.343 1.00 80.75 99 THR A O 1
ATOM 786 N N . TYR A 1 100 ? 7.433 9.019 -20.335 1.00 81.81 100 TYR A N 1
ATOM 787 C CA . TYR A 1 100 ? 6.637 10.116 -19.757 1.00 81.81 100 TYR A CA 1
ATOM 788 C C . TYR A 1 100 ? 5.442 9.619 -18.928 1.00 81.81 100 TYR A C 1
ATOM 790 O O . TYR A 1 100 ? 5.114 10.230 -17.914 1.00 81.81 100 TYR A O 1
ATOM 798 N N . ALA A 1 101 ? 4.837 8.481 -19.287 1.00 88.88 101 ALA A N 1
ATOM 799 C CA . ALA A 1 101 ? 3.671 7.938 -18.580 1.00 88.88 101 ALA A CA 1
ATOM 800 C C . ALA A 1 101 ? 4.010 7.210 -17.262 1.00 88.88 101 ALA A C 1
ATOM 802 O O . ALA A 1 101 ? 3.112 6.912 -16.474 1.00 88.88 101 ALA A O 1
ATOM 803 N N . ILE A 1 102 ? 5.296 6.951 -16.983 1.00 91.00 102 ILE A N 1
ATOM 804 C CA . ILE A 1 102 ? 5.740 6.249 -15.766 1.00 91.00 102 ILE A CA 1
ATOM 805 C C . ILE A 1 102 ? 5.275 6.978 -14.498 1.00 91.00 102 ILE A C 1
ATOM 807 O O . ILE A 1 102 ? 4.838 6.337 -13.543 1.00 91.00 102 ILE A O 1
ATOM 811 N N . SER A 1 103 ? 5.341 8.314 -14.481 1.00 91.06 103 SER A N 1
ATOM 812 C CA . SER A 1 103 ? 4.952 9.118 -13.314 1.00 91.06 103 SER A CA 1
ATOM 813 C C . SER A 1 103 ? 3.470 8.967 -12.972 1.00 91.06 103 SER A C 1
ATOM 815 O O . SER A 1 103 ? 3.124 8.875 -11.796 1.00 91.06 103 SER A O 1
ATOM 817 N N . SER A 1 104 ? 2.605 8.886 -13.986 1.00 93.75 104 SER A N 1
ATOM 818 C CA . SER A 1 104 ? 1.166 8.686 -13.809 1.00 93.75 104 SER A CA 1
ATOM 819 C C . SER A 1 104 ? 0.868 7.318 -13.192 1.00 93.75 104 SER A C 1
ATOM 821 O O . SER A 1 104 ? 0.157 7.249 -12.191 1.00 93.75 104 SER A O 1
ATOM 823 N N . ILE A 1 105 ? 1.492 6.249 -13.703 1.00 94.75 105 ILE A N 1
ATOM 824 C CA . ILE A 1 105 ? 1.325 4.891 -13.157 1.00 94.75 105 ILE A CA 1
ATOM 825 C C . ILE A 1 105 ? 1.834 4.821 -11.712 1.00 94.75 105 ILE A C 1
ATOM 827 O O . ILE A 1 105 ? 1.177 4.247 -10.845 1.00 94.75 105 ILE A O 1
ATOM 831 N N . LEU A 1 106 ? 2.987 5.434 -11.429 1.00 94.56 106 LEU A N 1
ATOM 832 C CA . LEU A 1 106 ? 3.537 5.477 -10.077 1.00 94.56 106 LEU A CA 1
ATOM 833 C C . LEU A 1 106 ? 2.618 6.240 -9.110 1.00 94.56 106 LEU A C 1
ATOM 835 O O . LEU A 1 106 ? 2.447 5.819 -7.967 1.00 94.56 106 LEU A O 1
ATOM 839 N N . SER A 1 107 ? 2.024 7.349 -9.557 1.00 95.25 107 SER A N 1
ATOM 840 C CA . SER A 1 107 ? 1.068 8.118 -8.756 1.00 95.25 107 SER A CA 1
ATOM 841 C C . SER A 1 107 ? -0.187 7.305 -8.452 1.00 95.25 107 SER A C 1
ATOM 843 O O . SER A 1 107 ? -0.653 7.312 -7.318 1.00 95.25 107 SER A O 1
ATOM 845 N N . GLU A 1 108 ? -0.712 6.578 -9.437 1.00 97.00 108 GLU A N 1
ATOM 846 C CA . GLU A 1 108 ? -1.870 5.700 -9.258 1.00 97.00 108 GLU A CA 1
ATOM 847 C C . GLU A 1 108 ? -1.584 4.605 -8.220 1.00 97.00 108 GLU A C 1
ATOM 849 O O . GLU A 1 108 ? -2.371 4.405 -7.295 1.00 97.00 108 GLU A O 1
ATOM 854 N N . ALA A 1 109 ? -0.422 3.950 -8.312 1.00 97.31 109 ALA A N 1
ATOM 855 C CA . ALA A 1 109 ? -0.003 2.933 -7.350 1.00 97.31 109 ALA A CA 1
ATOM 856 C C . ALA A 1 109 ? 0.130 3.497 -5.924 1.00 97.31 109 ALA A C 1
ATOM 858 O O . ALA A 1 109 ? -0.327 2.873 -4.964 1.00 97.31 109 ALA A O 1
ATOM 859 N N . LYS A 1 110 ? 0.720 4.692 -5.777 1.00 96.94 110 LYS A N 1
ATOM 860 C CA . LYS A 1 110 ? 0.854 5.379 -4.482 1.00 96.94 110 LYS A CA 1
ATOM 861 C C . LYS A 1 110 ? -0.497 5.753 -3.882 1.00 96.94 110 LYS A C 1
ATOM 863 O O . LYS A 1 110 ? -0.709 5.498 -2.701 1.00 96.94 110 LYS A O 1
ATOM 868 N N . ASN A 1 111 ? -1.404 6.307 -4.684 1.00 97.81 111 ASN A N 1
ATOM 869 C CA . ASN A 1 111 ? -2.744 6.670 -4.223 1.00 97.81 111 ASN A CA 1
ATOM 870 C C . ASN A 1 111 ? -3.487 5.434 -3.723 1.00 97.81 111 ASN A C 1
ATOM 872 O O . ASN A 1 111 ? -3.926 5.407 -2.582 1.00 97.81 111 ASN A O 1
ATOM 876 N N . LYS A 1 112 ? -3.487 4.356 -4.511 1.00 97.62 112 LYS A N 1
ATOM 877 C CA . LYS A 1 112 ? -4.138 3.106 -4.118 1.00 97.62 112 LYS A CA 1
ATOM 878 C C . LYS A 1 112 ? -3.550 2.499 -2.838 1.00 97.62 112 LYS A C 1
ATOM 880 O O . LYS A 1 112 ? -4.279 1.980 -1.999 1.00 97.62 112 LYS A O 1
ATOM 885 N N . ASN A 1 113 ? -2.230 2.578 -2.660 1.00 97.81 113 ASN A N 1
ATOM 886 C CA . ASN A 1 113 ? -1.583 2.169 -1.413 1.00 97.81 113 ASN A CA 1
ATOM 887 C C . ASN A 1 113 ? -2.049 3.019 -0.217 1.00 97.81 113 ASN A C 1
ATOM 889 O O . ASN A 1 113 ? -2.262 2.480 0.867 1.00 97.81 113 ASN A O 1
ATOM 893 N N . ASN A 1 114 ? -2.192 4.331 -0.408 1.00 97.56 114 ASN A N 1
ATOM 894 C CA . ASN A 1 114 ? -2.654 5.246 0.633 1.00 97.56 114 ASN A CA 1
ATOM 895 C C . ASN A 1 114 ? -4.122 5.010 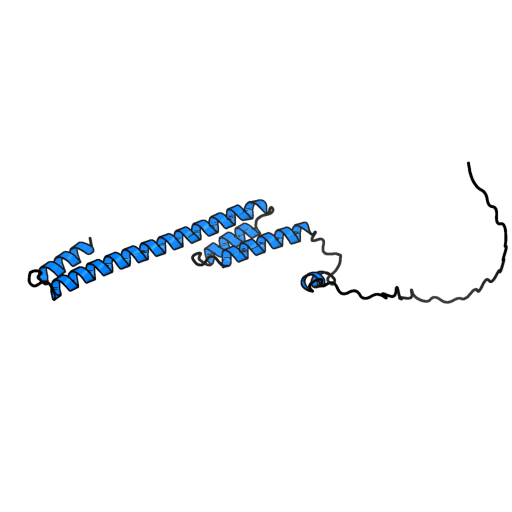0.993 1.00 97.56 114 ASN A C 1
ATOM 897 O O . ASN A 1 114 ? -4.432 4.986 2.178 1.00 97.56 114 ASN A O 1
ATOM 901 N N . ASP A 1 115 ? -4.983 4.735 0.014 1.00 97.56 115 ASP A N 1
ATOM 902 C CA . ASP A 1 115 ? -6.388 4.392 0.259 1.00 97.56 115 ASP A CA 1
ATOM 903 C C . ASP A 1 115 ? -6.500 3.151 1.163 1.00 97.56 115 ASP A C 1
ATOM 905 O O . ASP A 1 115 ? -7.290 3.120 2.107 1.00 97.56 115 ASP A O 1
ATOM 909 N N . TYR A 1 116 ? -5.656 2.136 0.937 1.00 97.12 116 TYR A N 1
ATOM 910 C CA . TYR A 1 116 ? -5.594 0.958 1.807 1.00 97.12 116 TYR A CA 1
ATOM 911 C C . TYR A 1 116 ? -5.051 1.270 3.206 1.00 97.12 116 TYR A C 1
ATOM 913 O O . TYR A 1 116 ? -5.558 0.734 4.191 1.00 97.12 116 TYR A O 1
ATOM 921 N N . LEU A 1 117 ? -4.042 2.141 3.320 1.00 96.06 117 LEU A N 1
ATOM 922 C CA . LEU A 1 117 ? -3.546 2.597 4.623 1.00 96.06 117 LEU A CA 1
ATOM 923 C C . LEU A 1 117 ? -4.637 3.329 5.411 1.00 96.06 117 LEU A C 1
ATOM 925 O O . LEU A 1 117 ? -4.804 3.087 6.605 1.00 96.06 117 LEU A O 1
ATOM 929 N N . GLU A 1 118 ? -5.376 4.215 4.751 1.00 95.88 118 GLU A N 1
ATOM 930 C CA . GLU A 1 118 ? -6.464 4.969 5.363 1.00 95.88 118 GLU A CA 1
ATOM 931 C C . GLU A 1 118 ? -7.599 4.044 5.803 1.00 95.88 118 GLU A C 1
ATOM 933 O O . GLU A 1 118 ? -8.050 4.123 6.947 1.00 95.88 118 GLU A O 1
ATOM 938 N N . PHE A 1 119 ? -7.997 3.105 4.945 1.00 96.06 119 PHE A N 1
ATOM 9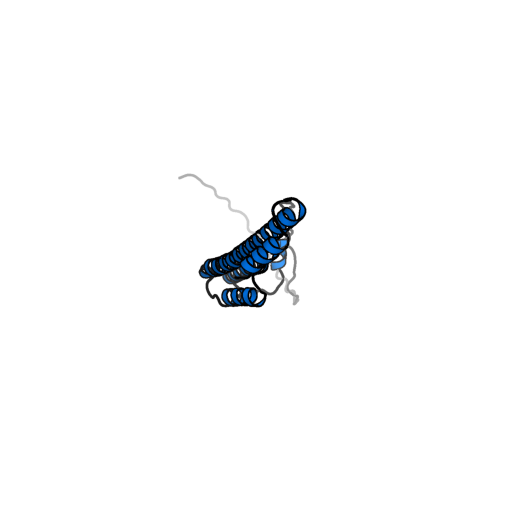39 C CA . PHE A 1 119 ? -9.006 2.109 5.282 1.00 96.06 119 PHE A CA 1
ATOM 940 C C . PHE A 1 119 ? -8.621 1.281 6.518 1.00 96.06 119 PHE A C 1
ATOM 942 O O . PHE A 1 119 ? -9.432 1.129 7.435 1.00 96.06 119 PHE A O 1
ATOM 949 N N . ASP A 1 120 ? -7.378 0.795 6.588 1.00 95.31 120 ASP A N 1
ATOM 950 C CA . ASP A 1 120 ? -6.882 0.040 7.743 1.00 95.31 120 ASP A CA 1
ATOM 951 C C . ASP A 1 120 ? -6.920 0.875 9.032 1.00 95.31 120 ASP A C 1
ATOM 953 O O . ASP A 1 120 ? -7.342 0.381 10.083 1.00 95.31 120 ASP A O 1
ATOM 957 N N . ASN A 1 121 ? -6.534 2.151 8.954 1.00 95.62 121 ASN A N 1
ATOM 958 C CA . ASN A 1 121 ? -6.577 3.069 10.092 1.00 95.62 121 ASN A CA 1
ATOM 959 C C . ASN A 1 121 ? -8.015 3.305 10.578 1.00 95.62 121 ASN A C 1
ATOM 961 O O . ASN A 1 121 ? -8.276 3.266 11.782 1.00 95.62 121 ASN A O 1
ATOM 965 N N . LEU A 1 122 ? -8.965 3.500 9.660 1.00 95.81 122 LEU A N 1
ATOM 966 C CA . LEU A 1 122 ? -10.386 3.661 9.987 1.00 95.81 122 LEU A CA 1
ATOM 967 C C . LEU A 1 122 ? -10.971 2.386 10.612 1.00 95.81 122 LEU A C 1
ATOM 969 O O . LEU A 1 122 ? -11.708 2.439 11.605 1.00 95.81 122 LEU A O 1
ATOM 973 N N . LEU A 1 123 ? -10.605 1.221 10.077 1.00 95.50 123 LEU A N 1
ATOM 974 C CA . LEU A 1 123 ? -11.001 -0.069 10.631 1.00 95.50 123 LEU A CA 1
ATOM 975 C C . LEU A 1 123 ? -10.433 -0.267 12.044 1.00 95.50 123 LEU A C 1
ATOM 977 O O . LEU A 1 123 ? -11.125 -0.759 12.934 1.00 95.50 123 LEU A O 1
ATOM 981 N N . GLN A 1 124 ? -9.187 0.130 12.285 1.00 94.88 124 GLN A N 1
ATOM 982 C CA . GLN A 1 124 ? -8.588 0.055 13.613 1.00 94.88 124 GLN A CA 1
ATOM 983 C C . GLN A 1 124 ? -9.255 1.027 14.595 1.00 94.88 124 GLN A C 1
ATOM 985 O O . GLN A 1 124 ? -9.596 0.630 15.710 1.00 94.88 124 GLN A O 1
ATOM 990 N N . ALA A 1 125 ? -9.510 2.268 14.180 1.00 94.88 125 ALA A N 1
ATOM 991 C CA . ALA A 1 125 ? -10.173 3.273 15.007 1.00 94.88 125 ALA A CA 1
ATOM 992 C C . ALA A 1 125 ? -11.594 2.846 15.414 1.00 94.88 125 ALA A C 1
ATOM 994 O O . ALA A 1 125 ? -11.981 2.984 16.576 1.00 94.88 125 ALA A O 1
ATOM 995 N N . SER A 1 126 ? -12.366 2.274 14.487 1.00 94.19 126 SER A N 1
ATOM 996 C CA . SER A 1 126 ? -13.717 1.767 14.774 1.00 94.19 126 SER A CA 1
ATOM 997 C C . SER A 1 126 ? -13.709 0.579 15.744 1.00 94.19 126 SER A C 1
ATOM 999 O O . SER A 1 126 ? -14.523 0.536 16.673 1.00 94.19 126 SER A O 1
ATOM 1001 N N . LYS A 1 127 ? -12.747 -0.344 15.603 1.00 94.44 127 LYS A N 1
ATOM 1002 C CA . LYS A 1 127 ? -12.535 -1.444 16.559 1.00 94.44 127 LYS A CA 1
ATOM 1003 C C . LYS A 1 127 ? -12.206 -0.924 17.956 1.00 94.44 127 LYS A C 1
ATOM 1005 O O . LYS A 1 127 ? -12.852 -1.338 18.915 1.00 94.44 127 LYS A O 1
ATOM 1010 N N . LEU A 1 128 ? -11.262 0.013 18.067 1.00 96.00 128 LEU A N 1
ATOM 1011 C CA . LEU A 1 128 ? -10.876 0.617 19.347 1.00 96.00 128 LEU A CA 1
ATOM 1012 C C . LEU A 1 128 ? -12.053 1.333 20.012 1.00 96.00 128 LEU A C 1
ATOM 1014 O O . LEU A 1 128 ? -12.289 1.153 21.202 1.00 96.00 128 LEU A O 1
ATOM 1018 N N . LYS A 1 129 ? -12.841 2.090 19.242 1.00 93.50 129 LYS A N 1
ATOM 1019 C CA . LYS A 1 129 ? -14.041 2.765 19.753 1.00 93.50 129 LYS A CA 1
ATOM 1020 C C . LYS A 1 129 ? -15.067 1.772 20.302 1.00 93.50 129 LYS A C 1
ATOM 1022 O O . LYS A 1 129 ? -15.658 2.016 21.350 1.00 93.50 129 LYS A O 1
ATOM 1027 N N . SER A 1 130 ? -15.268 0.654 19.612 1.00 91.44 130 SER A N 1
ATOM 1028 C CA . SER A 1 130 ? -16.190 -0.399 20.055 1.00 91.44 130 SER A CA 1
ATOM 1029 C C . SER A 1 130 ? -15.685 -1.080 21.329 1.00 91.44 130 SER A C 1
ATOM 1031 O O . SER A 1 130 ? -16.443 -1.257 22.278 1.00 91.44 130 SER A O 1
ATOM 1033 N N . GLN A 1 131 ? -14.385 -1.381 21.401 1.00 95.00 131 GLN A N 1
ATOM 1034 C CA . GLN A 1 131 ? -13.749 -1.936 22.600 1.00 95.00 131 GLN A CA 1
ATOM 1035 C C . GLN A 1 131 ? -13.828 -0.985 23.799 1.00 95.00 131 GLN A C 1
ATOM 1037 O O . GLN A 1 131 ? -14.134 -1.431 24.902 1.00 95.00 131 GLN A O 1
ATOM 1042 N N . ALA A 1 132 ? -13.610 0.314 23.584 1.00 96.38 132 ALA A N 1
ATOM 1043 C CA . ALA A 1 132 ? -13.720 1.327 24.628 1.00 96.38 132 ALA A CA 1
ATOM 1044 C C . ALA A 1 132 ? -15.140 1.390 25.209 1.00 96.38 132 ALA A C 1
ATOM 1046 O O . ALA A 1 132 ? -15.292 1.375 26.424 1.00 96.38 132 ALA A O 1
ATOM 1047 N N . LYS A 1 133 ? -16.179 1.360 24.363 1.00 95.50 133 LYS A N 1
ATOM 1048 C CA . LYS A 1 133 ? -17.578 1.310 24.826 1.00 95.50 133 LYS A CA 1
ATOM 1049 C C . LYS A 1 133 ? -17.889 0.051 25.632 1.00 95.50 133 LYS A C 1
ATOM 1051 O O . LYS A 1 133 ? -18.578 0.114 26.644 1.00 95.50 133 LYS A O 1
ATOM 1056 N N . VAL A 1 134 ? -17.382 -1.104 25.198 1.00 95.38 134 VAL A N 1
ATOM 1057 C CA . VAL A 1 134 ? -17.535 -2.355 25.956 1.00 95.38 134 VAL A CA 1
ATOM 1058 C C . VAL A 1 134 ? -16.861 -2.238 27.322 1.00 95.38 134 VAL A C 1
ATOM 1060 O O . VAL A 1 134 ? -17.425 -2.693 28.315 1.00 95.38 134 VAL A O 1
ATOM 1063 N N . GLN A 1 135 ? -15.675 -1.631 27.383 1.00 95.31 135 GLN A N 1
ATOM 1064 C CA . GLN A 1 135 ? -14.968 -1.423 28.642 1.00 95.31 135 GLN A CA 1
ATOM 1065 C C . GLN A 1 135 ? -15.715 -0.450 29.556 1.00 95.31 135 GLN A C 1
ATOM 1067 O O . GLN A 1 135 ? -15.911 -0.765 30.720 1.00 95.31 135 GLN A O 1
ATOM 1072 N N . GLU A 1 136 ? -16.234 0.652 29.019 1.00 95.62 136 GLU A N 1
ATOM 1073 C CA . GLU A 1 136 ? -17.073 1.599 29.758 1.00 95.62 136 GLU A CA 1
ATOM 1074 C C . GLU A 1 136 ? -18.311 0.913 30.359 1.00 95.62 136 GLU A C 1
ATOM 1076 O O . GLU A 1 136 ? -18.627 1.108 31.530 1.00 95.62 136 GLU A O 1
ATOM 1081 N N . ILE A 1 137 ? -18.999 0.054 29.596 1.00 94.94 137 ILE A N 1
ATOM 1082 C CA . ILE A 1 137 ? -20.138 -0.714 30.120 1.00 94.94 137 ILE A CA 1
ATOM 1083 C C . ILE A 1 137 ? -19.693 -1.648 31.249 1.00 94.94 137 ILE A C 1
ATOM 1085 O O . ILE A 1 137 ? -20.376 -1.719 32.269 1.00 94.94 137 ILE A O 1
ATOM 1089 N N . LYS A 1 138 ? -18.561 -2.347 31.097 1.00 94.56 138 LYS A N 1
ATOM 1090 C CA . LYS A 1 138 ? -18.020 -3.202 32.163 1.00 94.56 138 LYS A CA 1
ATOM 1091 C C . LYS A 1 138 ? -17.718 -2.391 33.418 1.00 94.56 138 LYS A C 1
ATOM 1093 O O . LYS A 1 138 ? -18.157 -2.782 34.493 1.00 94.56 138 LYS A O 1
ATOM 1098 N N . ASP A 1 139 ? -17.021 -1.271 33.276 1.00 96.00 139 ASP A N 1
ATOM 1099 C CA . ASP A 1 139 ? -16.631 -0.421 34.397 1.00 96.00 139 ASP A CA 1
ATOM 1100 C C . ASP A 1 139 ? -17.869 0.100 35.136 1.00 96.00 139 ASP A C 1
ATOM 1102 O O . ASP A 1 139 ? -17.914 0.019 36.359 1.00 96.00 139 ASP A O 1
ATOM 1106 N N . ARG A 1 140 ? -18.925 0.512 34.415 1.00 95.88 140 ARG A N 1
ATOM 1107 C CA . ARG A 1 140 ? -20.215 0.875 35.028 1.00 95.88 140 ARG A CA 1
ATOM 1108 C C . ARG A 1 140 ? -20.832 -0.289 35.807 1.00 95.88 140 ARG A C 1
ATOM 1110 O O . ARG A 1 140 ? -21.203 -0.106 36.953 1.00 95.88 140 ARG A O 1
ATOM 1117 N N . VAL A 1 141 ? -20.887 -1.500 35.244 1.00 94.88 141 VAL A N 1
ATOM 1118 C CA . VAL A 1 141 ? -21.443 -2.676 35.954 1.00 94.88 141 VAL A CA 1
ATOM 1119 C C . VAL A 1 141 ? -20.682 -3.006 37.243 1.00 94.88 141 VAL A C 1
ATOM 1121 O O . VAL A 1 141 ? -21.291 -3.485 38.196 1.00 94.88 141 VAL A O 1
ATOM 1124 N N . TYR A 1 142 ? -19.363 -2.805 37.274 1.00 90.56 142 TYR A N 1
ATOM 1125 C CA . TYR A 1 142 ? -18.542 -3.155 38.437 1.00 90.56 142 TYR A CA 1
ATOM 1126 C C . TYR A 1 142 ? -18.420 -2.041 39.478 1.00 90.56 142 TYR A C 1
ATOM 1128 O O . TYR A 1 142 ? -18.257 -2.349 40.657 1.00 90.56 142 TYR A O 1
ATOM 1136 N N . LEU A 1 143 ? -18.429 -0.776 39.054 1.00 93.06 143 LEU A N 1
ATOM 1137 C CA . LEU A 1 143 ? -18.074 0.364 39.903 1.00 93.06 143 LEU A CA 1
ATOM 1138 C C . LEU A 1 143 ? -19.261 1.271 40.241 1.00 93.06 143 LEU A C 1
ATOM 1140 O O . LEU A 1 143 ? -19.178 2.007 41.220 1.00 93.06 143 LEU A O 1
ATOM 1144 N N . ASP A 1 144 ? -20.341 1.246 39.458 1.00 93.50 144 ASP A N 1
ATOM 1145 C CA . ASP A 1 144 ? -21.529 2.067 39.695 1.00 93.50 144 ASP A CA 1
ATOM 1146 C C . ASP A 1 144 ? -22.624 1.234 40.378 1.00 93.50 144 ASP A C 1
ATOM 1148 O O . ASP A 1 144 ? -23.261 0.377 39.767 1.00 93.50 144 ASP A O 1
ATOM 1152 N N . GLU A 1 145 ? -22.864 1.514 41.662 1.00 87.81 145 GLU A N 1
ATOM 1153 C CA . GLU A 1 145 ? -23.882 0.839 42.480 1.00 87.81 145 GLU A CA 1
ATOM 1154 C C . GLU A 1 145 ? -25.310 0.996 41.918 1.00 87.81 145 GLU A C 1
ATOM 1156 O O . GLU A 1 145 ? -26.182 0.171 42.198 1.00 87.81 145 GLU A O 1
ATOM 1161 N N . GLY A 1 146 ? -25.560 2.033 41.107 1.00 90.56 146 GLY A N 1
ATOM 1162 C CA . GLY A 1 146 ? -26.840 2.281 40.443 1.00 90.56 146 GLY A CA 1
ATOM 1163 C C . GLY A 1 146 ? -26.996 1.585 39.088 1.00 90.56 146 GLY A C 1
ATOM 1164 O O . GLY A 1 146 ? -28.098 1.585 38.530 1.00 90.56 146 GLY A O 1
ATOM 1165 N N . TYR A 1 147 ? -25.930 0.983 38.552 1.00 92.19 147 TYR A N 1
ATOM 1166 C CA . TYR A 1 147 ? -25.914 0.393 37.217 1.00 92.19 147 TYR A CA 1
ATOM 1167 C C . TYR A 1 147 ? -25.884 -1.139 37.279 1.00 92.19 147 TYR A C 1
ATOM 1169 O O . TYR A 1 147 ? -24.881 -1.786 37.570 1.00 92.19 147 TYR A O 1
ATOM 1177 N N . SER A 1 148 ? -27.021 -1.759 36.969 1.00 92.12 148 SER A N 1
ATOM 1178 C CA . SER A 1 148 ? -27.185 -3.210 37.083 1.00 92.12 148 SER A CA 1
ATOM 1179 C C . SER A 1 148 ? -26.547 -3.984 35.922 1.00 92.12 148 SER A C 1
ATOM 1181 O O . SER A 1 148 ? -26.555 -3.556 34.765 1.00 92.12 148 SER A O 1
ATOM 118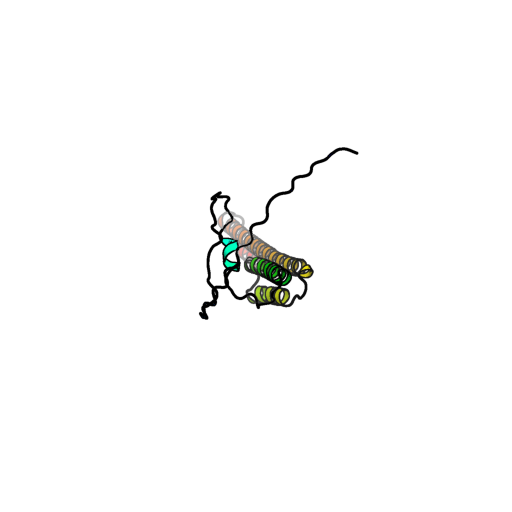3 N N . ALA A 1 149 ? -26.133 -5.227 36.185 1.00 91.75 149 ALA A N 1
ATOM 1184 C CA . ALA A 1 149 ? -25.656 -6.144 35.144 1.00 91.75 149 ALA A CA 1
ATOM 1185 C C . ALA A 1 149 ? -26.682 -6.362 34.010 1.00 91.75 149 ALA A C 1
ATOM 1187 O O . ALA A 1 149 ? -26.312 -6.552 32.852 1.00 91.75 149 ALA A O 1
ATOM 1188 N N . ARG A 1 150 ? -27.986 -6.299 34.320 1.00 92.94 150 ARG A N 1
ATOM 1189 C CA . ARG A 1 150 ? -29.058 -6.448 33.326 1.00 92.94 150 ARG A CA 1
ATOM 1190 C C . ARG A 1 150 ? -29.131 -5.252 32.371 1.00 92.94 150 ARG A C 1
ATOM 1192 O O . ARG A 1 150 ? -29.391 -5.461 31.190 1.00 92.94 150 ARG A O 1
ATOM 1199 N N . GLN A 1 151 ? -28.867 -4.035 32.854 1.00 93.00 151 GLN A N 1
ATOM 1200 C CA . GLN A 1 151 ? -28.722 -2.847 32.003 1.00 93.00 151 GLN A CA 1
ATOM 1201 C C . GLN A 1 151 ? -27.479 -2.962 31.118 1.00 93.00 151 GLN A C 1
ATOM 1203 O O . GLN A 1 151 ? -27.595 -2.801 29.908 1.00 93.00 151 GLN A O 1
ATOM 1208 N N . GLY A 1 152 ? -26.337 -3.372 31.682 1.00 92.56 152 GLY A N 1
ATOM 1209 C CA . GLY A 1 152 ? -25.110 -3.594 30.908 1.00 92.56 152 GLY A CA 1
ATOM 1210 C C . GLY A 1 152 ? -25.281 -4.585 29.754 1.00 92.56 152 GLY A C 1
ATOM 1211 O O . GLY A 1 152 ? -24.831 -4.326 28.642 1.00 92.56 152 GLY A O 1
ATOM 1212 N N . ILE A 1 153 ? -25.993 -5.695 29.976 1.00 93.56 153 ILE A N 1
ATOM 1213 C CA . ILE A 1 153 ? -26.295 -6.672 28.916 1.00 93.56 153 ILE A CA 1
ATOM 1214 C C . ILE A 1 153 ? -27.162 -6.057 27.805 1.00 93.56 153 ILE A C 1
ATOM 1216 O O . ILE A 1 153 ? -26.937 -6.346 26.630 1.00 93.56 153 ILE A O 1
ATOM 1220 N N . ASN A 1 154 ? -28.149 -5.227 28.151 1.00 94.69 154 ASN A N 1
ATOM 1221 C CA . ASN A 1 154 ? -28.997 -4.563 27.159 1.00 94.69 154 ASN A CA 1
ATOM 1222 C C . ASN A 1 154 ? -28.204 -3.534 26.343 1.00 94.69 154 ASN A C 1
ATOM 1224 O O . ASN A 1 154 ? -28.324 -3.513 25.119 1.00 94.69 154 ASN A O 1
ATOM 1228 N N . ASP A 1 155 ? -27.352 -2.744 27.000 1.00 94.50 155 ASP A N 1
ATOM 1229 C CA . ASP A 1 155 ? -26.488 -1.767 26.335 1.00 94.50 155 ASP A CA 1
ATOM 1230 C C . ASP A 1 155 ? -25.495 -2.464 25.394 1.00 94.50 155 ASP A C 1
ATOM 1232 O O . ASP A 1 155 ? -25.317 -2.017 24.264 1.00 94.50 155 ASP A O 1
ATOM 1236 N N . LEU A 1 156 ? -24.910 -3.601 25.792 1.00 92.75 156 LEU A N 1
ATOM 1237 C CA . LEU A 1 156 ? -24.035 -4.393 24.917 1.00 92.75 156 LEU A CA 1
ATOM 1238 C C . LEU A 1 156 ? -24.772 -4.907 23.678 1.00 92.75 156 LEU A C 1
ATOM 1240 O O . LEU A 1 156 ? -24.258 -4.770 22.573 1.00 92.75 156 LEU A O 1
ATOM 1244 N N . LYS A 1 157 ? -25.992 -5.432 23.841 1.00 92.50 157 LYS A N 1
ATOM 1245 C CA . LYS A 1 157 ? -26.835 -5.853 22.708 1.00 92.50 157 LYS A CA 1
ATOM 1246 C C . LYS A 1 157 ? -27.185 -4.689 21.783 1.00 92.50 157 LYS A C 1
ATOM 1248 O O . LYS A 1 157 ? -27.324 -4.884 20.583 1.00 92.50 157 LYS A O 1
ATOM 1253 N N . SER A 1 158 ? -27.313 -3.475 22.319 1.00 90.44 158 SER A N 1
ATOM 1254 C CA . SER A 1 158 ? -27.555 -2.285 21.498 1.00 90.44 158 SER A CA 1
ATOM 1255 C C . SER A 1 158 ? -26.363 -1.901 20.613 1.00 90.44 158 SER A C 1
ATOM 1257 O O . SER A 1 158 ? -26.565 -1.213 19.622 1.00 90.44 158 SER A O 1
ATOM 1259 N N . LEU A 1 159 ? -25.143 -2.357 20.932 1.00 87.12 159 LEU A N 1
ATOM 1260 C CA . LEU A 1 159 ? -23.941 -2.103 20.126 1.00 87.12 159 LEU A CA 1
ATOM 1261 C C . LEU A 1 159 ? -23.802 -3.048 18.921 1.00 87.12 159 LEU A C 1
ATOM 1263 O O . LEU A 1 159 ? -22.934 -2.813 18.082 1.00 87.12 159 LEU A O 1
ATOM 1267 N N . GLU A 1 160 ? -24.602 -4.116 18.857 1.00 80.88 160 GLU A N 1
ATOM 1268 C CA . GLU A 1 160 ? -24.605 -5.091 17.756 1.00 80.88 160 GLU A CA 1
ATOM 1269 C C . GLU A 1 160 ? -25.516 -4.678 16.583 1.00 80.88 160 GLU A C 1
ATOM 1271 O O . GLU A 1 160 ? -25.371 -5.232 15.493 1.00 80.88 160 GLU A O 1
ATOM 1276 N N . ASN A 1 161 ? -26.425 -3.716 16.799 1.00 61.12 161 ASN A N 1
ATOM 1277 C CA . ASN A 1 161 ? -27.336 -3.159 15.788 1.00 61.12 161 ASN A CA 1
ATOM 1278 C C . ASN A 1 161 ? -26.811 -1.837 15.217 1.00 61.12 161 ASN A C 1
ATOM 1280 O O . ASN A 1 161 ? -27.071 -1.587 14.019 1.00 61.12 161 ASN A O 1
#

pLDDT: mean 73.88, std 24.83, range [26.95, 97.81]

Mean predicted aligned error: 17.08 Å

InterPro domains:
  IPR002988 Protein G-related albumin-binding (GA) module [PF01468] (66-114)

Nearest PDB structures (foldseek):
  6gv5-assembly1_A  TM=6.136E-01  e=5.439E-02  Staphylococcus epidermidis
  6poo-assembly1_A  TM=5.440E-01  e=1.554E-01  Streptococcus agalactiae
  4kjm-assembly1_A  TM=8.819E-01  e=1.583E+00  Staphylococcus aureus subsp. aureus MW2
  4kjm-assembly1_B  TM=8.815E-01  e=2.087E+00  Staphylococcus aureus subsp. aureus MW2
  2dgj-assembly1_B  TM=5.695E-01  e=1.768E+00  Staphylococcus aureus

Organism: NCBI:txid1051981

Solvent-accessible surface area (backbone atoms only — not comparable to full-atom values): 10516 Å² total; per-residue (Å²): 141,89,76,90,82,94,81,87,87,77,90,79,88,75,91,76,90,74,91,71,92,72,94,72,77,92,77,87,79,82,85,82,89,83,80,91,79,93,70,94,74,67,73,82,68,62,79,72,77,83,76,69,99,82,66,88,72,51,76,68,53,57,52,48,53,49,55,45,50,55,52,43,52,59,46,69,69,42,85,67,52,50,73,68,55,41,47,51,55,38,52,56,47,68,70,47,93,57,74,80,59,48,62,59,55,52,48,53,54,52,49,56,29,47,54,48,51,50,52,52,51,52,54,49,51,52,50,50,55,52,52,51,52,54,48,52,42,49,50,37,43,77,71,36,93,89,39,48,64,70,54,38,55,53,56,56,57,59,73,77,112